Protein AF-A0A7C4GT98-F1 (afdb_monomer)

Radius of gyration: 18.14 Å; Cα contacts (8 Å, |Δi|>4): 51; chains: 1; bounding box: 40×34×42 Å

Foldseek 3Di:
DVVVVVVVLLVVLLVCLVPPVVQLPDQCPDDDCVRHPVVSVVVSVVSSVVSSVVVVVCVVVDDDDDPVVVVCCVPPPVVVVVVVVVVVVVCCDVVVVDDDD

Solvent-accessible surface area (backbone atoms only — not comparable to full-atom values): 5680 Å² total; per-residue (Å²): 119,77,63,62,62,53,51,52,50,53,54,54,24,42,49,47,26,43,74,74,62,52,28,50,55,90,53,80,85,33,75,59,70,58,42,52,45,50,50,24,52,51,52,34,52,50,45,22,48,53,46,44,50,50,57,55,48,50,60,72,74,50,79,89,76,52,71,72,56,52,53,49,43,46,64,59,48,52,47,49,51,51,52,51,51,52,54,48,52,50,49,38,46,76,70,62,76,49,72,89,126

pLDDT: mean 88.48, std 10.56, range [49.97, 97.19]

Sequence (101 aa):
SMGLAYIKLYVYALMVSLVFLGGWLPIVSGEGVIGGFLIPSLIVILKLTVVSLVAVFLRAVYGRYRVDQAIRIGWIHVFALSIVSLVWSIILVYGGWVRWA

Nearest PDB structures (foldseek):
  6zku-assembly1_H  TM=7.940E-01  e=3.928E-01  Ovis aries
  6zka-assembly1_H  TM=8.080E-01  e=4.448E-01  Ovis aries
  6zkf-assembly1_H  TM=8.054E-01  e=6.870E-01  Ovis aries

Mean predicted aligned error: 6.38 Å

Secondary structure (DSSP, 8-state):
-THHHHHHHHHHHHHHHHHTS-TTTT-----HIIIIIIHHHHHHHHHHHHHHHHHHHHHHHSPPPPHHHHHHIIIIIIHHHHHHHHHHHHHHHHTTSS---

Structure (mmCIF, N/CA/C/O backbone):
data_AF-A0A7C4GT98-F1
#
_entry.id   AF-A0A7C4GT98-F1
#
loop_
_atom_site.group_PDB
_atom_site.id
_atom_site.type_symbol
_atom_site.label_atom_id
_atom_site.label_alt_id
_atom_site.label_comp_id
_atom_site.label_asym_id
_atom_site.label_entity_id
_atom_site.label_seq_id
_atom_site.pdbx_PDB_ins_code
_atom_site.Cartn_x
_atom_site.Cartn_y
_atom_site.Cartn_z
_atom_site.occupancy
_atom_site.B_iso_or_equiv
_atom_site.auth_seq_id
_atom_site.auth_comp_id
_atom_site.auth_asym_id
_atom_site.auth_atom_id
_atom_site.pdbx_PDB_model_num
ATOM 1 N N . SER A 1 1 ? 11.037 3.155 21.638 1.00 56.25 1 SER A N 1
ATOM 2 C CA . SER A 1 1 ? 11.458 4.314 20.824 1.00 56.25 1 SER A CA 1
ATOM 3 C C . SER A 1 1 ? 10.436 4.551 19.718 1.00 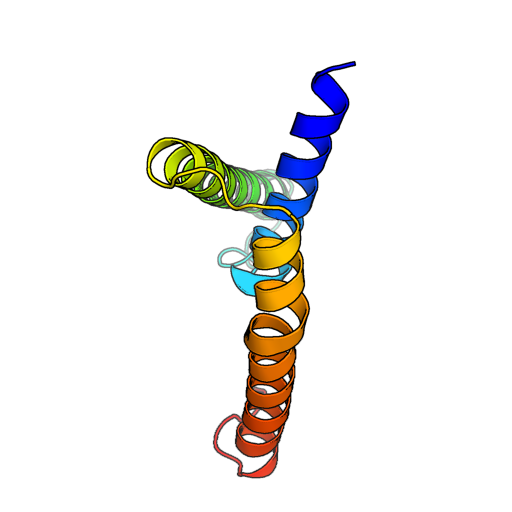56.25 1 SER A C 1
ATOM 5 O O . SER A 1 1 ? 9.928 3.590 19.148 1.00 56.25 1 SER A O 1
ATOM 7 N N . MET A 1 2 ? 10.094 5.806 19.414 1.00 78.69 2 MET A N 1
ATOM 8 C CA . MET A 1 2 ? 9.079 6.131 18.394 1.00 78.69 2 MET A CA 1
ATOM 9 C C . MET A 1 2 ? 9.483 5.687 16.972 1.00 78.69 2 MET A C 1
ATOM 11 O O . MET A 1 2 ? 8.615 5.383 16.160 1.00 78.69 2 MET A O 1
ATOM 15 N N . GLY A 1 3 ? 10.787 5.550 16.690 1.00 86.06 3 GLY A N 1
ATOM 16 C CA . GLY A 1 3 ? 11.312 5.131 15.382 1.00 86.06 3 GLY A CA 1
ATOM 17 C C . GLY A 1 3 ? 10.842 3.751 14.904 1.00 86.06 3 GLY A C 1
ATOM 18 O O . GLY A 1 3 ? 10.584 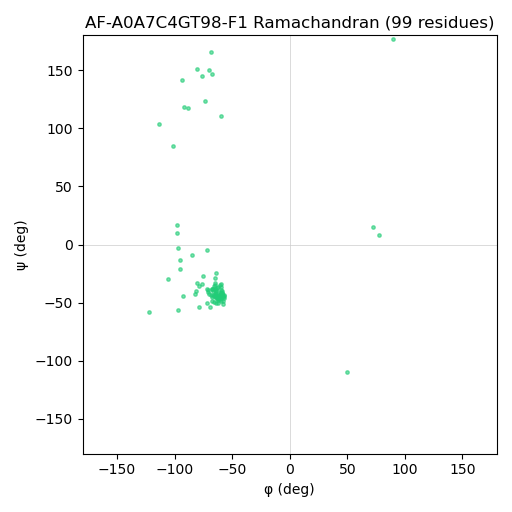3.575 13.717 1.00 86.06 3 GLY A O 1
ATOM 19 N N . LEU A 1 4 ? 10.633 2.787 15.810 1.00 91.25 4 LEU A N 1
ATOM 20 C CA . LEU A 1 4 ? 10.228 1.426 15.426 1.00 91.25 4 LEU A CA 1
ATOM 21 C C . LEU A 1 4 ? 8.840 1.385 14.765 1.00 91.25 4 LEU A C 1
ATOM 23 O O . LEU A 1 4 ? 8.587 0.564 13.887 1.00 91.25 4 LEU A O 1
ATOM 27 N N . ALA A 1 5 ? 7.928 2.270 15.175 1.00 88.69 5 ALA A N 1
ATOM 28 C CA . ALA A 1 5 ? 6.605 2.359 14.563 1.00 88.69 5 ALA A CA 1
ATOM 29 C C . ALA A 1 5 ? 6.684 2.863 13.112 1.00 88.69 5 ALA A C 1
ATOM 31 O O . ALA A 1 5 ? 5.980 2.341 12.250 1.00 88.69 5 ALA A O 1
ATOM 32 N N . TYR A 1 6 ? 7.579 3.816 12.838 1.00 91.06 6 TYR A N 1
ATOM 33 C CA . TYR A 1 6 ? 7.804 4.337 11.489 1.00 91.06 6 TYR A CA 1
ATOM 34 C C . TYR A 1 6 ? 8.502 3.321 10.590 1.00 91.06 6 TYR A C 1
ATOM 36 O O . TYR A 1 6 ? 8.084 3.145 9.450 1.00 91.06 6 TYR A O 1
ATOM 44 N N . ILE A 1 7 ? 9.490 2.587 11.111 1.00 94.06 7 ILE A N 1
ATOM 45 C CA . ILE A 1 7 ? 10.138 1.500 10.362 1.00 94.06 7 ILE A CA 1
ATOM 46 C C . ILE A 1 7 ? 9.093 0.470 9.919 1.00 94.06 7 ILE A C 1
ATOM 48 O O . ILE A 1 7 ? 9.058 0.108 8.748 1.00 94.06 7 ILE A O 1
ATOM 52 N N . LYS A 1 8 ? 8.181 0.060 10.811 1.00 93.81 8 LYS A N 1
ATOM 53 C CA . LYS A 1 8 ? 7.092 -0.868 10.456 1.00 93.81 8 LYS A CA 1
ATOM 54 C C . LYS A 1 8 ? 6.194 -0.326 9.343 1.00 93.81 8 LYS A C 1
ATOM 56 O O . LYS A 1 8 ? 5.848 -1.076 8.437 1.00 93.81 8 LYS A O 1
ATOM 61 N N . LEU A 1 9 ? 5.846 0.963 9.382 1.00 94.25 9 LEU A N 1
ATOM 62 C CA . LEU A 1 9 ? 5.065 1.597 8.316 1.00 94.25 9 LEU A CA 1
ATOM 63 C C . LEU A 1 9 ? 5.793 1.516 6.972 1.00 94.25 9 LEU A C 1
ATOM 65 O O . LEU A 1 9 ? 5.191 1.089 5.990 1.00 94.25 9 LEU A O 1
ATOM 69 N N . TYR A 1 10 ? 7.080 1.870 6.934 1.00 94.50 10 TYR A N 1
ATOM 70 C CA . TYR A 1 10 ? 7.868 1.799 5.703 1.00 94.50 10 TYR A CA 1
ATOM 71 C C . TYR A 1 10 ? 8.022 0.366 5.192 1.00 94.50 10 TYR A C 1
ATOM 73 O O . TYR A 1 10 ? 7.893 0.141 3.995 1.00 94.50 10 TYR A O 1
ATOM 81 N N . VAL A 1 11 ? 8.225 -0.612 6.077 1.00 96.00 11 VAL A N 1
ATOM 82 C CA . VAL A 1 11 ? 8.320 -2.029 5.694 1.00 96.00 11 VAL A CA 1
ATOM 83 C C . VAL A 1 11 ? 7.013 -2.521 5.069 1.00 96.00 11 VAL A C 1
ATOM 85 O O . VAL A 1 11 ? 7.039 -3.134 4.003 1.00 96.00 11 VAL A O 1
ATOM 88 N N . TYR A 1 12 ? 5.859 -2.217 5.670 1.00 96.12 12 TYR A N 1
ATOM 89 C CA . TYR A 1 12 ? 4.569 -2.611 5.096 1.00 96.12 12 TYR A CA 1
ATOM 90 C C . TYR A 1 12 ? 4.267 -1.884 3.782 1.00 96.12 12 TYR A C 1
ATOM 92 O O . TYR A 1 12 ? 3.801 -2.509 2.831 1.00 96.12 12 TYR A O 1
ATOM 100 N N . ALA A 1 13 ? 4.585 -0.593 3.686 1.00 96.38 13 ALA A N 1
ATOM 101 C CA . ALA A 1 13 ? 4.428 0.159 2.444 1.00 96.38 13 ALA A CA 1
ATOM 102 C C . ALA A 1 13 ? 5.358 -0.364 1.330 1.00 96.38 13 ALA A C 1
ATOM 104 O O . ALA A 1 13 ? 4.958 -0.417 0.166 1.00 96.38 13 ALA A O 1
ATOM 105 N N . LEU A 1 14 ? 6.564 -0.824 1.682 1.00 96.12 14 LEU A N 1
ATOM 106 C CA . LEU A 1 14 ? 7.503 -1.444 0.747 1.00 96.12 14 LEU A CA 1
ATOM 107 C C . LEU A 1 14 ? 6.964 -2.778 0.222 1.00 96.12 14 LEU A C 1
ATOM 109 O O . LEU A 1 14 ? 7.011 -3.013 -0.982 1.00 96.12 14 LEU A O 1
ATOM 113 N N . MET A 1 15 ? 6.397 -3.616 1.095 1.00 96.69 15 MET A N 1
ATOM 114 C CA . MET A 1 15 ? 5.746 -4.872 0.699 1.00 96.69 15 MET A CA 1
ATOM 115 C C . MET A 1 15 ? 4.596 -4.638 -0.281 1.00 96.69 15 MET A C 1
ATOM 117 O O . MET A 1 15 ? 4.497 -5.336 -1.287 1.00 96.69 15 MET A O 1
ATOM 121 N N . VAL A 1 16 ? 3.768 -3.618 -0.040 1.00 95.69 16 VAL A N 1
ATOM 122 C CA . VAL A 1 16 ? 2.683 -3.260 -0.964 1.00 95.69 16 VAL A CA 1
ATOM 123 C C . VAL A 1 16 ? 3.232 -2.801 -2.317 1.00 95.69 16 VAL A C 1
ATOM 125 O O . VAL A 1 16 ? 2.760 -3.253 -3.360 1.00 95.69 16 VAL A O 1
ATOM 128 N N . SER A 1 17 ? 4.258 -1.947 -2.307 1.00 94.88 17 SER A N 1
ATOM 129 C CA . SER A 1 17 ? 4.923 -1.460 -3.522 1.00 94.88 17 SER A CA 1
ATOM 130 C C . SER A 1 17 ? 5.502 -2.604 -4.371 1.00 94.88 17 SER A C 1
ATOM 132 O O . SER A 1 17 ? 5.348 -2.633 -5.594 1.00 94.88 17 SER A O 1
ATOM 134 N N . LEU A 1 18 ? 6.120 -3.585 -3.711 1.00 94.19 18 LEU A N 1
ATOM 135 C CA . LEU A 1 18 ? 6.732 -4.754 -4.336 1.00 94.19 18 LEU A CA 1
ATOM 136 C C . LEU A 1 18 ? 5.706 -5.717 -4.934 1.00 94.19 18 LEU A C 1
ATOM 138 O O . LEU A 1 18 ? 5.804 -6.058 -6.109 1.00 94.19 18 LEU A O 1
ATOM 142 N N . VAL A 1 19 ? 4.736 -6.152 -4.127 1.00 93.75 19 VAL A N 1
ATOM 143 C CA . VAL A 1 19 ? 3.827 -7.249 -4.488 1.00 93.75 19 VAL A CA 1
ATOM 144 C C . VAL A 1 19 ? 2.688 -6.771 -5.384 1.00 93.75 19 VAL A C 1
ATOM 146 O O . VAL A 1 19 ? 2.319 -7.469 -6.322 1.00 93.75 19 VAL A O 1
ATOM 149 N N . PHE A 1 20 ? 2.135 -5.584 -5.120 1.00 92.69 20 PHE A N 1
ATOM 150 C CA . PHE A 1 20 ? 0.913 -5.126 -5.790 1.00 92.69 20 PHE A CA 1
ATOM 151 C C . PHE A 1 20 ? 1.153 -4.051 -6.851 1.00 92.69 20 PHE A C 1
ATOM 153 O O . PHE A 1 20 ? 0.401 -3.985 -7.817 1.00 92.69 20 PHE A O 1
ATOM 160 N N . LEU A 1 21 ? 2.186 -3.212 -6.713 1.00 92.06 21 LEU A N 1
ATOM 161 C CA . LEU A 1 21 ? 2.473 -2.127 -7.671 1.00 92.06 21 LEU A CA 1
ATOM 162 C C . LEU A 1 21 ? 3.561 -2.509 -8.693 1.00 92.06 21 LEU A C 1
ATOM 164 O O . LEU A 1 21 ? 4.145 -1.642 -9.350 1.00 92.06 21 LEU A O 1
ATOM 168 N N . GLY A 1 22 ? 3.861 -3.803 -8.830 1.00 88.88 22 GLY A N 1
ATOM 169 C CA . GLY A 1 22 ? 4.819 -4.321 -9.809 1.00 88.88 22 GLY A CA 1
ATOM 170 C C . GLY A 1 22 ? 6.282 -4.019 -9.483 1.00 88.88 22 GLY A C 1
ATOM 171 O O . GLY A 1 22 ? 7.129 -4.120 -10.366 1.00 88.88 22 GLY A O 1
ATOM 172 N N . GLY A 1 23 ? 6.597 -3.610 -8.251 1.00 88.00 23 GLY A N 1
ATOM 173 C CA . GLY A 1 23 ? 7.967 -3.434 -7.785 1.00 88.00 23 GLY A CA 1
ATOM 174 C C . GLY A 1 23 ? 8.833 -2.596 -8.734 1.00 88.00 23 GLY A C 1
ATOM 175 O O . GLY A 1 23 ? 8.653 -1.381 -8.828 1.00 88.00 23 GLY A O 1
ATOM 176 N N . TRP A 1 24 ? 9.782 -3.268 -9.395 1.00 86.44 24 TRP A N 1
ATOM 177 C CA . TRP A 1 24 ? 10.863 -2.683 -10.190 1.00 86.44 24 TRP A CA 1
ATOM 178 C C . TRP A 1 24 ? 10.417 -2.365 -11.634 1.00 86.44 24 TRP A C 1
ATOM 180 O O . TRP A 1 24 ? 11.124 -1.677 -12.366 1.00 86.44 24 TRP A O 1
ATOM 190 N N . LEU A 1 25 ? 9.222 -2.814 -12.042 1.00 80.44 25 LEU A N 1
ATOM 191 C CA . LEU A 1 25 ? 8.581 -2.453 -13.313 1.00 80.44 25 LEU A CA 1
ATOM 192 C C . LEU A 1 25 ? 8.193 -0.959 -13.313 1.00 80.44 25 LEU A C 1
ATOM 194 O O . LEU A 1 25 ? 7.806 -0.435 -12.257 1.00 80.44 25 LEU A O 1
ATOM 198 N N . PRO A 1 26 ? 8.234 -0.250 -14.460 1.00 70.38 26 PRO A N 1
ATOM 199 C CA . PRO A 1 26 ? 8.200 -0.762 -15.841 1.00 70.38 26 PRO A CA 1
ATOM 200 C C . PRO A 1 26 ? 9.560 -0.918 -16.548 1.00 70.38 26 PRO A C 1
ATOM 202 O O . PRO A 1 26 ? 9.593 -1.377 -17.685 1.00 70.38 26 PRO A O 1
ATOM 205 N N . ILE A 1 27 ? 10.678 -0.543 -15.918 1.00 63.78 27 ILE A N 1
ATOM 206 C CA . ILE A 1 27 ? 11.988 -0.452 -16.585 1.00 63.78 27 ILE A CA 1
ATOM 207 C C . ILE A 1 27 ? 12.823 -1.683 -16.231 1.00 63.78 27 ILE A C 1
ATOM 209 O O . ILE A 1 27 ? 13.610 -1.667 -15.292 1.00 63.78 27 ILE A O 1
ATOM 213 N N . VAL A 1 28 ? 12.623 -2.769 -16.978 1.00 59.16 28 VAL A N 1
ATOM 214 C CA . VAL A 1 28 ? 13.454 -3.990 -16.879 1.00 59.16 28 VAL A CA 1
ATOM 215 C C . VAL A 1 28 ? 14.578 -3.980 -17.926 1.00 59.16 28 VAL A C 1
ATOM 217 O O . VAL A 1 28 ? 15.523 -4.751 -17.836 1.00 59.16 28 VAL A O 1
ATOM 220 N N . SER A 1 29 ? 14.505 -3.090 -18.919 1.00 57.75 29 SER A N 1
ATOM 221 C CA . SER A 1 29 ? 15.316 -3.151 -20.143 1.00 57.75 29 SER A CA 1
ATOM 222 C C . SER A 1 29 ? 16.563 -2.257 -20.154 1.00 57.75 29 SER A C 1
ATOM 224 O O . SER A 1 29 ? 17.162 -2.074 -21.209 1.00 57.75 29 SER A O 1
ATOM 226 N N . GLY A 1 30 ? 16.943 -1.650 -19.026 1.00 63.62 30 GLY A N 1
ATOM 227 C CA . GLY A 1 30 ? 18.165 -0.847 -18.937 1.00 63.62 30 GLY A CA 1
ATOM 228 C C . GLY A 1 30 ? 19.353 -1.691 -18.481 1.00 63.62 30 GLY A C 1
ATOM 229 O O . GLY A 1 30 ? 19.344 -2.189 -17.360 1.00 63.62 30 GLY A O 1
ATOM 230 N N . GLU A 1 31 ? 20.393 -1.824 -19.303 1.00 70.62 31 GLU A N 1
ATOM 231 C CA . GLU A 1 31 ? 21.663 -2.424 -18.873 1.00 70.62 31 GLU A CA 1
ATOM 232 C C . GLU A 1 31 ? 22.533 -1.402 -18.109 1.00 70.62 31 GLU A C 1
ATOM 234 O O . GLU A 1 31 ? 22.460 -0.189 -18.332 1.00 70.62 31 GLU A O 1
ATOM 239 N N . GLY A 1 32 ? 23.364 -1.883 -17.179 1.00 76.81 32 GLY A N 1
ATOM 240 C CA . GLY A 1 32 ? 24.308 -1.063 -16.409 1.00 76.81 32 GLY A CA 1
ATOM 241 C C . GLY A 1 32 ? 23.764 -0.474 -15.097 1.00 76.81 32 GLY A C 1
ATOM 242 O O . GLY A 1 32 ? 22.600 -0.627 -14.738 1.00 76.81 32 GLY A O 1
ATOM 243 N N . VAL A 1 33 ? 24.633 0.215 -14.347 1.00 80.31 33 VAL A N 1
ATOM 244 C CA . VAL A 1 33 ? 24.348 0.694 -12.974 1.00 80.31 33 VAL A CA 1
ATOM 245 C C . VAL A 1 33 ? 23.201 1.711 -12.932 1.00 80.31 33 VAL A C 1
ATOM 247 O O . VAL A 1 33 ? 22.381 1.701 -12.015 1.00 80.31 33 VAL A O 1
ATOM 250 N N . ILE A 1 34 ? 23.116 2.591 -13.929 1.00 79.38 34 ILE A N 1
ATOM 251 C CA . ILE A 1 34 ? 22.097 3.646 -13.960 1.00 79.38 34 ILE A CA 1
ATOM 252 C C . ILE A 1 34 ? 20.749 3.070 -14.413 1.00 79.38 34 ILE A C 1
ATOM 254 O O . ILE A 1 34 ? 19.755 3.208 -13.701 1.00 79.38 34 ILE A O 1
ATOM 258 N N . GLY A 1 35 ? 20.731 2.395 -15.567 1.00 75.38 35 GLY A N 1
ATOM 259 C CA . GLY A 1 35 ? 19.518 1.856 -16.186 1.00 75.38 35 GLY A CA 1
ATOM 260 C C . GLY A 1 35 ? 18.924 0.651 -15.460 1.00 75.38 35 GLY A C 1
ATOM 261 O O . GLY A 1 35 ? 17.706 0.563 -15.339 1.00 75.38 35 GLY A O 1
ATOM 262 N N . GLY A 1 36 ? 19.773 -0.244 -14.951 1.00 79.38 36 GLY A N 1
ATOM 263 C CA . GLY A 1 36 ? 19.349 -1.511 -14.354 1.00 79.38 36 GLY A CA 1
ATOM 264 C C . GLY A 1 36 ? 19.197 -1.486 -12.836 1.00 79.38 36 GLY A C 1
ATOM 265 O O . GLY A 1 36 ? 18.485 -2.321 -12.285 1.00 79.38 36 GLY A O 1
ATOM 266 N N . PHE A 1 37 ? 19.832 -0.535 -12.139 1.00 81.56 37 PHE A N 1
ATOM 267 C CA . PHE A 1 37 ? 19.816 -0.495 -10.672 1.00 81.56 37 PHE A CA 1
ATOM 268 C C . PHE A 1 37 ? 19.268 0.814 -10.097 1.00 81.56 37 PHE A C 1
ATOM 270 O O . PHE A 1 37 ? 18.283 0.782 -9.354 1.00 81.56 37 PHE A O 1
ATOM 277 N N . LEU A 1 38 ? 19.859 1.967 -10.430 1.00 86.38 38 LEU A N 1
ATOM 278 C CA . LEU A 1 38 ? 19.473 3.241 -9.810 1.00 86.38 38 LEU A CA 1
ATOM 279 C C . LEU A 1 38 ? 18.042 3.652 -10.165 1.00 86.38 38 LEU A C 1
ATOM 281 O O . LEU A 1 38 ? 17.256 3.960 -9.271 1.00 86.38 38 LEU A O 1
ATOM 285 N N . ILE A 1 39 ? 17.688 3.630 -11.451 1.00 86.38 39 ILE A N 1
ATOM 286 C CA . ILE A 1 39 ? 16.363 4.071 -11.905 1.00 86.38 39 ILE A CA 1
ATOM 287 C C . ILE A 1 39 ? 15.241 3.172 -11.345 1.00 86.38 39 I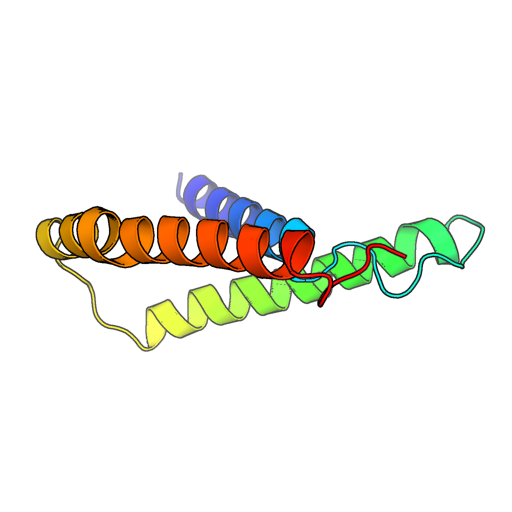LE A C 1
ATOM 289 O O . ILE A 1 39 ? 14.315 3.718 -10.738 1.00 86.38 39 ILE A O 1
ATOM 293 N N . PRO A 1 40 ? 15.308 1.826 -11.446 1.00 88.19 40 PRO A N 1
ATOM 294 C CA . PRO A 1 40 ? 14.293 0.954 -10.848 1.00 88.19 40 PRO A CA 1
ATOM 295 C C . PRO A 1 40 ? 14.165 1.146 -9.334 1.00 88.19 40 PRO A C 1
ATOM 297 O O . PRO A 1 40 ? 13.054 1.210 -8.809 1.00 88.19 40 PRO A O 1
ATOM 300 N N . SER A 1 41 ? 15.286 1.329 -8.629 1.00 89.38 41 SER A N 1
ATOM 301 C CA . SER A 1 41 ? 15.277 1.575 -7.181 1.00 89.38 41 SER A CA 1
ATOM 302 C C . SER A 1 41 ? 14.575 2.889 -6.824 1.00 89.38 41 SER A C 1
ATOM 304 O O . SER A 1 41 ? 13.774 2.931 -5.890 1.00 89.38 41 SER A O 1
ATOM 306 N N . LEU A 1 42 ? 14.811 3.963 -7.586 1.00 91.00 42 LEU A N 1
ATOM 307 C CA . LEU A 1 42 ? 14.130 5.247 -7.386 1.00 91.00 42 LEU A CA 1
ATOM 308 C C . LEU A 1 42 ? 12.623 5.150 -7.645 1.00 91.00 42 LEU A C 1
ATOM 310 O O . LEU A 1 42 ? 11.838 5.732 -6.897 1.00 91.00 42 LEU A O 1
ATOM 314 N N . ILE A 1 43 ? 12.202 4.376 -8.649 1.00 91.31 43 ILE A N 1
ATOM 315 C CA . ILE A 1 43 ? 10.779 4.132 -8.936 1.00 91.31 43 ILE A CA 1
ATOM 316 C C . ILE A 1 43 ? 10.093 3.464 -7.746 1.00 91.31 43 ILE A C 1
ATOM 318 O O . ILE A 1 43 ? 8.974 3.819 -7.373 1.00 91.31 43 ILE A O 1
ATOM 322 N N . VAL A 1 44 ? 10.770 2.519 -7.109 1.00 93.56 44 VAL A N 1
ATOM 323 C CA . VAL A 1 44 ? 10.236 1.823 -5.938 1.00 93.56 44 VAL A CA 1
ATOM 324 C C . VAL A 1 44 ? 10.136 2.762 -4.756 1.00 93.56 44 VAL A C 1
ATOM 326 O O . VAL A 1 44 ? 9.121 2.744 -4.062 1.00 93.56 44 VAL A O 1
ATOM 329 N N . ILE A 1 45 ? 11.161 3.586 -4.531 1.00 94.38 45 ILE A N 1
ATOM 330 C CA . ILE A 1 45 ? 11.154 4.602 -3.477 1.00 94.38 45 ILE A CA 1
ATOM 331 C C . ILE A 1 45 ? 10.002 5.588 -3.707 1.00 94.38 45 ILE A C 1
ATOM 333 O O . ILE A 1 45 ? 9.307 5.953 -2.758 1.00 94.38 45 ILE A O 1
ATOM 337 N N . LEU A 1 46 ? 9.732 5.965 -4.958 1.00 94.56 46 LEU A N 1
ATOM 338 C CA . LEU A 1 46 ? 8.590 6.804 -5.309 1.00 94.56 46 LEU A CA 1
ATOM 339 C C . LEU A 1 46 ? 7.259 6.113 -4.973 1.00 94.56 46 LEU A C 1
ATOM 341 O O . LEU A 1 46 ? 6.441 6.689 -4.258 1.00 94.56 46 LEU A O 1
ATOM 345 N N . LYS A 1 47 ? 7.056 4.862 -5.406 1.00 94.56 47 LYS A N 1
ATOM 346 C CA . LYS A 1 47 ? 5.853 4.070 -5.078 1.00 94.56 47 LYS A CA 1
ATOM 347 C C . LYS A 1 47 ? 5.678 3.897 -3.564 1.00 94.56 47 LYS A C 1
ATOM 349 O O . LYS A 1 47 ? 4.587 4.103 -3.041 1.00 94.56 47 LYS A O 1
ATOM 354 N N . LEU A 1 48 ? 6.759 3.589 -2.846 1.00 96.31 48 LEU A N 1
ATOM 355 C CA . LEU A 1 48 ? 6.804 3.515 -1.383 1.00 96.31 48 LEU A CA 1
ATOM 356 C C . LEU A 1 48 ? 6.361 4.838 -0.740 1.00 96.31 48 LEU A C 1
ATOM 358 O O . LEU A 1 48 ? 5.585 4.844 0.218 1.00 96.31 48 LEU A O 1
ATOM 362 N N . THR A 1 49 ? 6.842 5.963 -1.270 1.00 96.12 49 THR A N 1
ATOM 363 C CA . THR A 1 49 ? 6.497 7.304 -0.783 1.00 96.12 49 THR A CA 1
ATOM 364 C C . THR A 1 49 ? 5.017 7.591 -1.006 1.00 96.12 49 THR A C 1
ATOM 366 O O . THR A 1 49 ? 4.343 8.046 -0.090 1.00 96.12 49 THR A O 1
ATOM 369 N N . VAL A 1 50 ? 4.470 7.231 -2.168 1.00 96.38 50 VAL A N 1
ATOM 370 C CA . VAL A 1 50 ? 3.035 7.371 -2.454 1.00 96.38 50 VAL A CA 1
ATOM 371 C C . VAL A 1 50 ? 2.192 6.519 -1.498 1.00 96.38 50 VAL A C 1
ATOM 373 O O . VAL A 1 50 ? 1.245 7.026 -0.902 1.00 96.38 50 VAL A O 1
ATOM 376 N N . VAL A 1 51 ? 2.550 5.249 -1.280 1.00 96.81 51 VAL A N 1
ATOM 377 C CA . VAL A 1 51 ? 1.809 4.359 -0.366 1.00 96.81 51 VAL A CA 1
ATOM 378 C C . VAL A 1 51 ? 1.878 4.859 1.081 1.00 96.81 51 VAL A C 1
ATOM 380 O O . VAL A 1 51 ? 0.864 4.872 1.781 1.00 96.81 51 VAL A O 1
ATOM 383 N N . SER A 1 52 ? 3.050 5.303 1.538 1.00 96.31 52 SER A N 1
ATOM 384 C CA . SER A 1 52 ? 3.207 5.846 2.893 1.00 96.31 52 SER A CA 1
ATOM 385 C C . SER A 1 52 ? 2.469 7.176 3.075 1.00 96.31 52 SER A C 1
ATOM 387 O O . SER A 1 52 ? 1.819 7.364 4.105 1.00 96.31 52 SER A O 1
ATOM 389 N N . LEU A 1 53 ? 2.475 8.052 2.062 1.00 96.56 53 LEU A N 1
ATOM 390 C CA . LEU A 1 53 ? 1.692 9.287 2.038 1.00 96.56 53 LEU A CA 1
ATOM 391 C C . LEU A 1 53 ? 0.199 8.991 2.184 1.00 96.56 53 LEU A C 1
ATOM 393 O O . LEU A 1 53 ? -0.453 9.579 3.044 1.00 96.56 53 LEU A O 1
ATOM 397 N N . VAL A 1 54 ? -0.331 8.041 1.405 1.00 96.31 54 VAL A N 1
ATOM 398 C CA . VAL A 1 54 ? -1.731 7.614 1.518 1.00 96.31 54 VAL A CA 1
ATOM 399 C C . VAL A 1 54 ? -2.010 7.066 2.918 1.00 96.31 54 VAL A C 1
ATOM 401 O O . VAL A 1 54 ? -2.976 7.482 3.547 1.00 96.31 54 VAL A O 1
ATOM 404 N N . ALA A 1 55 ? -1.153 6.203 3.470 1.00 94.56 55 ALA A N 1
ATOM 405 C CA . ALA A 1 55 ? -1.355 5.647 4.810 1.00 94.56 55 ALA A CA 1
ATOM 406 C C . ALA A 1 55 ? -1.411 6.729 5.910 1.00 94.56 55 ALA A C 1
ATOM 408 O O . ALA A 1 55 ? -2.259 6.669 6.806 1.00 94.56 55 ALA A O 1
ATOM 409 N N . VAL A 1 56 ? -0.535 7.736 5.841 1.00 94.25 56 VAL A N 1
ATOM 410 C CA . VAL A 1 56 ? -0.525 8.866 6.785 1.00 94.25 56 VAL A CA 1
ATOM 411 C C . VAL A 1 56 ? -1.727 9.786 6.560 1.00 94.25 56 VAL A C 1
ATOM 413 O O . VAL A 1 56 ? -2.341 10.227 7.531 1.00 94.25 56 VAL A O 1
ATOM 416 N N . PHE A 1 57 ? -2.111 10.027 5.307 1.00 95.38 57 PHE A N 1
ATOM 417 C CA . PHE A 1 57 ? -3.288 10.820 4.960 1.00 95.38 57 PHE A CA 1
ATOM 418 C C . PHE A 1 57 ? -4.583 10.180 5.477 1.00 95.38 57 PHE A C 1
ATOM 420 O O . PHE A 1 57 ? -5.371 10.842 6.150 1.00 95.38 57 PHE A O 1
ATOM 427 N N . LEU A 1 58 ? -4.780 8.875 5.261 1.00 94.12 58 LEU A N 1
ATOM 428 C CA . LEU A 1 58 ? -5.957 8.154 5.762 1.00 94.12 58 LEU A CA 1
ATOM 429 C C . LEU A 1 58 ? -6.038 8.210 7.293 1.00 94.12 58 LEU A C 1
ATOM 431 O O . LEU A 1 58 ? -7.127 8.325 7.848 1.00 94.12 58 LEU A O 1
ATOM 435 N N . ARG A 1 59 ? -4.895 8.196 7.989 1.00 89.81 59 ARG A N 1
ATOM 436 C CA . ARG A 1 59 ? -4.849 8.377 9.446 1.00 89.81 59 ARG A CA 1
ATOM 437 C C . ARG A 1 59 ? -5.321 9.766 9.895 1.00 89.81 59 ARG A C 1
ATOM 439 O O . ARG A 1 59 ? -5.794 9.887 11.021 1.00 89.81 59 ARG A O 1
ATOM 446 N N . ALA A 1 60 ? -5.165 10.794 9.061 1.00 91.94 60 ALA A N 1
ATOM 447 C CA . ALA A 1 60 ? -5.648 12.143 9.350 1.00 91.94 60 ALA A CA 1
ATOM 448 C C . ALA A 1 60 ? -7.149 12.306 9.053 1.00 91.94 60 ALA A C 1
ATOM 450 O O . ALA A 1 60 ? -7.824 13.055 9.752 1.00 91.94 60 ALA A O 1
ATOM 451 N N . VAL A 1 61 ? -7.668 11.600 8.042 1.00 95.12 61 VAL A N 1
ATOM 452 C CA . VAL A 1 61 ? -9.076 11.685 7.614 1.00 95.12 61 VAL A CA 1
ATOM 453 C C . VAL A 1 61 ? -10.001 10.820 8.474 1.00 95.12 61 VAL A C 1
ATOM 455 O O . VAL A 1 61 ? -11.095 11.252 8.830 1.00 95.12 61 VAL A O 1
ATOM 458 N N . TYR A 1 62 ? -9.589 9.594 8.807 1.00 91.94 62 TYR A N 1
ATOM 459 C CA . TYR A 1 62 ? -10.448 8.640 9.507 1.00 91.94 62 TYR A CA 1
ATOM 460 C C . TYR A 1 62 ? -10.275 8.682 11.026 1.00 91.94 62 TYR A C 1
ATOM 462 O O . TYR A 1 62 ? -9.171 8.782 11.563 1.00 91.94 62 TYR A O 1
ATOM 470 N N . GLY A 1 63 ? -11.401 8.535 11.727 1.00 89.38 63 GLY A N 1
ATOM 471 C CA . GLY A 1 63 ? -11.443 8.436 13.182 1.00 89.38 63 GLY A CA 1
ATOM 472 C C . GLY A 1 63 ? -10.826 7.144 13.728 1.00 89.38 63 GLY A C 1
ATOM 473 O O . GLY A 1 63 ? -10.593 6.165 13.019 1.00 89.38 63 GLY A O 1
ATOM 474 N N . ARG A 1 64 ? -10.573 7.133 15.040 1.00 90.50 64 ARG A N 1
ATOM 475 C CA . AR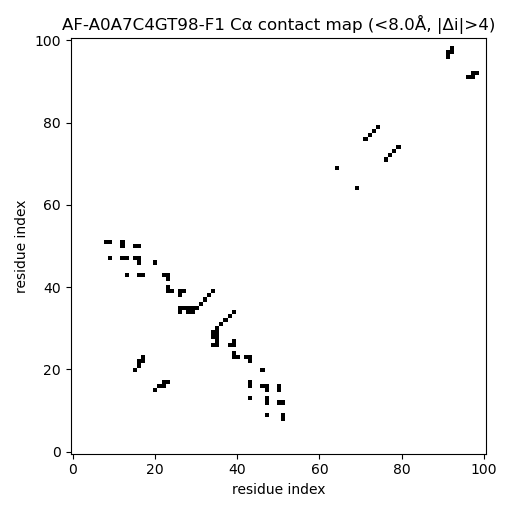G A 1 64 ? -10.033 5.964 15.746 1.00 90.50 64 ARG A CA 1
ATOM 476 C C . ARG A 1 64 ? -11.098 4.877 15.904 1.00 90.50 64 ARG A C 1
ATOM 478 O O . ARG A 1 64 ? -12.119 5.105 16.546 1.00 90.50 64 ARG A O 1
ATOM 485 N N . TYR A 1 65 ? -10.807 3.678 15.408 1.00 90.38 65 TYR A N 1
ATOM 486 C CA . TYR A 1 65 ? -11.611 2.485 15.676 1.00 90.38 65 TYR A CA 1
ATOM 487 C C . TYR A 1 65 ? -11.349 1.934 17.081 1.00 90.38 65 TYR A C 1
ATOM 489 O O . TYR A 1 65 ? -10.216 1.961 17.570 1.00 90.38 65 TYR A O 1
ATOM 497 N N . ARG A 1 66 ? -12.390 1.388 17.724 1.00 93.56 66 ARG A N 1
ATOM 498 C CA . ARG A 1 66 ? -12.222 0.594 18.953 1.00 93.56 66 ARG A CA 1
ATOM 499 C C . ARG A 1 66 ? -11.556 -0.744 18.620 1.00 93.56 66 ARG A C 1
ATOM 501 O O . ARG A 1 66 ? -11.762 -1.278 17.532 1.00 93.56 66 ARG A O 1
ATOM 508 N N . VAL A 1 67 ? -10.798 -1.305 19.565 1.00 92.44 67 VAL A N 1
ATOM 509 C CA . VAL A 1 67 ? -10.053 -2.565 19.362 1.00 92.44 67 VAL A CA 1
ATOM 510 C C . VAL A 1 67 ? -10.990 -3.702 18.945 1.00 92.44 67 VAL A C 1
ATOM 512 O O . VAL A 1 67 ? -10.713 -4.387 17.965 1.00 92.44 67 VAL A O 1
ATOM 515 N N . ASP A 1 68 ? -12.151 -3.821 19.587 1.00 94.44 68 ASP A N 1
ATOM 516 C CA . ASP A 1 68 ? -13.138 -4.859 19.258 1.00 94.44 68 ASP A CA 1
ATOM 517 C C . ASP A 1 68 ? -13.671 -4.730 17.824 1.00 94.44 68 ASP A C 1
ATOM 519 O O . ASP A 1 68 ? -13.894 -5.725 17.134 1.00 94.44 68 ASP A O 1
ATOM 523 N N . GLN A 1 69 ? -13.847 -3.494 17.346 1.00 92.19 69 GLN A N 1
ATOM 524 C CA . GLN A 1 69 ? -14.282 -3.224 15.975 1.00 92.19 69 GLN A CA 1
ATOM 525 C C . GLN A 1 69 ? -13.176 -3.570 14.978 1.00 92.19 69 GLN A C 1
ATOM 527 O O . GLN A 1 69 ? -13.452 -4.199 13.961 1.00 92.19 69 GLN A O 1
ATOM 532 N N . ALA A 1 70 ? -11.925 -3.219 15.284 1.00 92.00 70 ALA A N 1
ATOM 533 C CA . ALA A 1 70 ? -10.782 -3.542 14.437 1.00 92.00 70 ALA A CA 1
ATOM 534 C C . ALA A 1 70 ? -10.594 -5.063 14.292 1.00 92.00 70 ALA A C 1
ATOM 536 O O . ALA A 1 70 ? -10.430 -5.559 13.177 1.00 92.00 70 ALA A O 1
ATOM 537 N N . ILE A 1 71 ? -10.700 -5.812 15.397 1.00 94.81 71 ILE A N 1
ATOM 538 C CA . ILE A 1 71 ? -10.625 -7.281 15.387 1.00 94.81 71 ILE A CA 1
ATOM 539 C C . ILE A 1 71 ? -11.778 -7.863 14.562 1.00 94.81 71 ILE A C 1
ATOM 541 O O . ILE A 1 71 ? -11.554 -8.714 13.701 1.00 94.81 71 ILE A O 1
ATOM 545 N N . ARG A 1 72 ? -13.005 -7.369 14.765 1.00 95.25 72 ARG A N 1
ATOM 546 C CA . ARG A 1 72 ? -14.181 -7.813 14.006 1.00 95.25 72 ARG A CA 1
ATOM 547 C C . ARG A 1 72 ? -14.033 -7.566 12.502 1.00 95.25 72 ARG A C 1
ATOM 549 O O . ARG A 1 72 ? -14.391 -8.433 11.709 1.00 95.25 72 ARG A O 1
ATOM 556 N N . ILE A 1 73 ? -13.510 -6.410 12.094 1.00 95.12 73 ILE A N 1
ATOM 557 C CA . ILE A 1 73 ? -13.268 -6.093 10.679 1.00 95.12 73 ILE A CA 1
ATOM 558 C C . ILE A 1 73 ? -12.220 -7.045 10.092 1.00 95.12 73 ILE A C 1
ATOM 560 O O . ILE A 1 73 ? -12.441 -7.589 9.011 1.00 95.12 73 ILE A O 1
ATOM 564 N N . GLY A 1 74 ? -11.130 -7.304 10.821 1.00 92.75 74 GLY A N 1
ATOM 565 C CA . GLY A 1 74 ? -10.085 -8.234 10.390 1.00 92.75 74 GLY A CA 1
ATOM 566 C C . GLY A 1 74 ? -10.614 -9.648 10.134 1.00 92.75 74 GLY A C 1
ATOM 567 O O . GLY A 1 74 ? -10.411 -10.197 9.054 1.00 92.75 74 GLY A O 1
ATOM 568 N N . TRP A 1 75 ? -11.346 -10.211 11.096 1.00 94.69 75 TRP A N 1
ATOM 569 C CA . TRP A 1 75 ? -11.816 -11.599 11.025 1.00 94.69 75 TRP A CA 1
ATOM 570 C C . TRP A 1 75 ? -13.032 -11.816 10.132 1.00 94.69 75 TRP A C 1
ATOM 572 O O . TRP A 1 75 ? -13.135 -12.859 9.497 1.00 94.69 75 TRP A O 1
ATOM 582 N N . ILE A 1 76 ? -13.969 -10.870 10.091 1.00 94.94 76 ILE A N 1
ATOM 583 C CA . ILE A 1 76 ? -15.219 -11.071 9.349 1.00 94.94 76 ILE A CA 1
ATOM 584 C C . ILE A 1 76 ? -15.098 -10.541 7.925 1.00 94.94 76 ILE A C 1
ATOM 586 O O . ILE A 1 76 ? -15.527 -11.205 6.992 1.00 94.94 76 ILE A O 1
ATOM 590 N N . HIS A 1 77 ? -14.516 -9.355 7.741 1.00 94.94 77 HIS A N 1
ATOM 591 C CA . HIS A 1 77 ? -14.556 -8.675 6.447 1.00 94.94 77 HIS A CA 1
ATOM 592 C C . HIS A 1 77 ? -13.283 -8.939 5.650 1.00 94.94 77 HIS A C 1
ATOM 594 O O . HIS A 1 77 ? -13.351 -9.462 4.542 1.00 94.94 77 HIS A O 1
ATOM 600 N N . VAL A 1 78 ? -12.115 -8.619 6.218 1.00 95.38 78 VAL A N 1
ATOM 601 C CA . VAL A 1 78 ? -10.832 -8.737 5.506 1.00 95.38 78 VAL A CA 1
ATOM 602 C C . VAL A 1 78 ? -10.514 -10.198 5.199 1.00 95.38 78 VAL A C 1
ATOM 604 O O . VAL A 1 78 ? -10.151 -10.518 4.069 1.00 95.38 78 VAL A O 1
ATOM 607 N N . PHE A 1 79 ? -10.707 -11.097 6.166 1.00 96.12 79 PHE A N 1
ATOM 608 C CA . PHE A 1 79 ? -10.480 -12.524 5.953 1.00 96.12 79 PHE A CA 1
ATOM 609 C C . PHE A 1 79 ? -11.437 -13.119 4.909 1.00 96.12 79 PHE A C 1
ATOM 611 O O . PHE A 1 79 ? -10.981 -13.781 3.977 1.00 96.12 79 PHE A O 1
ATOM 618 N N . ALA A 1 80 ? -12.737 -12.820 4.985 1.00 96.25 80 ALA A N 1
ATOM 619 C CA . ALA A 1 80 ? -13.695 -13.288 3.984 1.00 96.25 80 ALA A CA 1
ATOM 620 C C . ALA A 1 80 ? -13.355 -12.757 2.5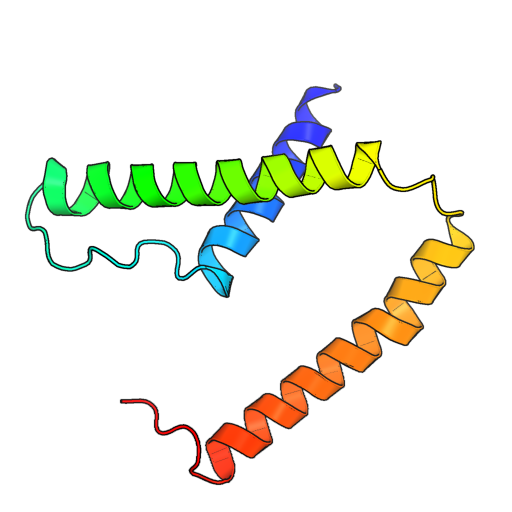82 1.00 96.25 80 ALA A C 1
ATOM 622 O O . ALA A 1 80 ? -13.308 -13.533 1.631 1.00 96.25 80 ALA A O 1
ATOM 623 N N . LEU A 1 81 ? -13.030 -11.464 2.458 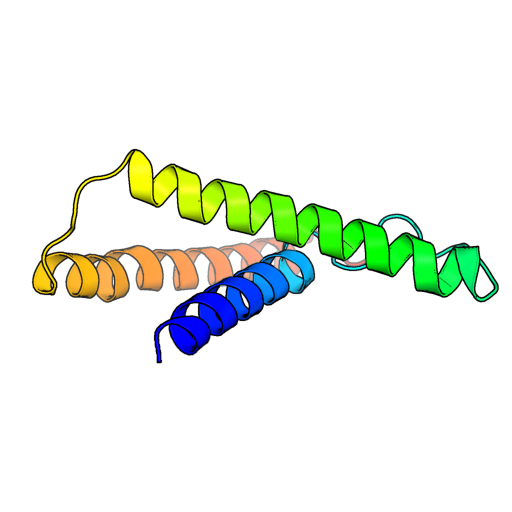1.00 96.62 81 LEU A N 1
ATOM 624 C CA . LEU A 1 81 ? -12.593 -10.869 1.191 1.00 96.62 81 LEU A CA 1
ATOM 625 C C . LEU A 1 81 ? -11.322 -11.528 0.647 1.00 96.62 81 LEU A C 1
ATOM 627 O O . LEU A 1 81 ? -11.212 -11.705 -0.562 1.00 96.62 81 LEU A O 1
ATOM 631 N N . SER A 1 82 ? -10.385 -11.919 1.516 1.00 95.56 82 SER A N 1
ATOM 632 C CA . SER A 1 82 ? -9.160 -12.610 1.097 1.00 95.56 82 SER A CA 1
ATOM 633 C C . SER A 1 82 ? -9.433 -14.007 0.536 1.00 95.56 82 SER A C 1
ATOM 635 O O . SER A 1 82 ? -8.831 -14.389 -0.460 1.00 95.56 82 SER A O 1
ATOM 637 N N . ILE A 1 83 ? -10.385 -14.751 1.109 1.00 97.19 83 ILE A N 1
ATOM 638 C CA . ILE A 1 83 ? -10.801 -16.050 0.564 1.00 97.19 83 ILE A CA 1
ATOM 639 C C . ILE A 1 83 ? -11.505 -15.846 -0.776 1.00 97.19 83 ILE A C 1
ATOM 641 O O . ILE A 1 83 ? -11.198 -16.540 -1.743 1.00 97.19 83 ILE A O 1
ATOM 645 N N . VAL A 1 84 ? -12.414 -14.869 -0.851 1.00 97.06 84 VAL A N 1
ATOM 646 C CA . VAL A 1 84 ? -13.136 -14.548 -2.087 1.00 97.06 84 VAL A CA 1
ATOM 647 C C . VAL A 1 84 ? -12.166 -14.155 -3.198 1.00 97.06 84 VAL A C 1
ATOM 649 O O . VAL A 1 84 ? -12.300 -14.658 -4.310 1.00 97.06 84 VAL A O 1
ATOM 652 N N . SER A 1 85 ? -11.162 -13.318 -2.920 1.00 94.81 85 SER A N 1
ATOM 653 C CA . SER A 1 85 ? -10.176 -12.919 -3.929 1.00 94.81 85 SER A CA 1
ATOM 654 C C . SER A 1 85 ? -9.305 -14.089 -4.390 1.00 94.81 85 SER A C 1
ATOM 656 O O . SER A 1 85 ? -8.988 -14.182 -5.575 1.00 94.81 85 SER A O 1
ATOM 658 N N . LEU A 1 86 ? -8.964 -15.012 -3.487 1.00 95.19 86 LEU A N 1
ATOM 659 C CA . LEU A 1 86 ? -8.183 -16.205 -3.806 1.00 95.19 86 LEU A CA 1
ATOM 660 C C . LEU A 1 86 ? -8.984 -17.161 -4.700 1.00 95.19 86 LEU A C 1
ATOM 662 O O . LEU A 1 86 ? -8.502 -17.566 -5.756 1.00 95.19 86 LEU A O 1
ATOM 666 N N . VAL A 1 87 ? -10.235 -17.453 -4.333 1.00 96.31 87 VAL A N 1
ATOM 667 C CA . VAL A 1 87 ? -11.150 -18.266 -5.151 1.00 96.31 87 VAL A CA 1
ATOM 668 C C . VAL A 1 87 ? -11.379 -17.612 -6.513 1.00 96.31 87 VAL A C 1
ATOM 670 O O . VAL A 1 87 ? -11.312 -18.288 -7.536 1.00 96.31 87 VAL A O 1
ATOM 673 N N . TRP A 1 88 ? -11.578 -16.293 -6.546 1.00 94.94 88 TRP A N 1
ATOM 674 C CA . TRP A 1 88 ? -11.742 -15.545 -7.790 1.00 94.94 88 TRP A CA 1
ATOM 675 C C . TRP A 1 88 ? -10.509 -15.641 -8.693 1.00 94.94 88 TRP A C 1
ATOM 677 O O . TRP A 1 88 ? -10.637 -15.908 -9.885 1.00 94.94 88 TRP A O 1
ATOM 687 N N . SER A 1 89 ? -9.311 -15.498 -8.122 1.00 92.06 89 SER A N 1
ATOM 688 C CA . SER A 1 89 ? -8.048 -15.669 -8.844 1.00 92.06 89 SER A CA 1
ATOM 689 C C . SER A 1 89 ? -7.937 -17.067 -9.468 1.00 92.06 89 SER A C 1
ATOM 691 O O . SER A 1 89 ? -7.629 -17.196 -10.651 1.00 92.06 89 SER A O 1
ATOM 693 N N . ILE A 1 90 ? -8.284 -18.116 -8.713 1.00 92.81 90 ILE A N 1
ATOM 694 C CA . ILE A 1 90 ? -8.302 -19.501 -9.210 1.00 92.81 90 ILE A CA 1
ATOM 695 C C . ILE A 1 90 ? -9.284 -19.642 -10.381 1.00 92.81 90 ILE A C 1
ATOM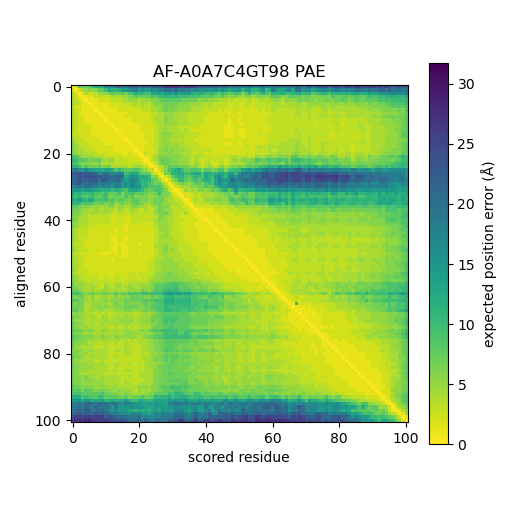 697 O O . ILE A 1 90 ? -8.919 -20.190 -11.419 1.00 92.81 90 ILE A O 1
ATOM 701 N N . ILE A 1 91 ? -10.504 -19.116 -10.252 1.00 93.94 91 ILE A N 1
ATOM 702 C CA . ILE A 1 91 ? -11.520 -19.180 -11.314 1.00 93.94 91 ILE A CA 1
ATOM 703 C C . ILE A 1 91 ? -11.022 -18.505 -12.596 1.00 93.94 91 ILE A C 1
ATOM 705 O O . ILE A 1 91 ? -11.185 -19.064 -13.678 1.00 93.94 91 ILE A O 1
ATOM 709 N N . LEU A 1 92 ? -10.383 -17.337 -12.494 1.00 91.69 92 LEU A N 1
ATOM 710 C CA . LEU A 1 92 ? -9.859 -16.617 -13.658 1.00 91.69 92 LEU A CA 1
ATOM 711 C C . LEU A 1 92 ? -8.747 -17.386 -14.383 1.00 91.69 92 LEU A C 1
ATOM 713 O O . LEU A 1 92 ? -8.706 -17.387 -15.616 1.00 91.69 92 LEU A O 1
ATOM 717 N N . VAL A 1 93 ? -7.866 -18.048 -13.628 1.00 88.69 93 VAL A N 1
ATOM 718 C CA . VAL A 1 93 ? -6.760 -18.836 -14.187 1.00 88.69 93 VAL A CA 1
ATOM 719 C C . VAL A 1 93 ? -7.276 -20.126 -14.832 1.00 88.69 93 VAL A C 1
ATOM 721 O O . VAL A 1 93 ? -6.968 -20.394 -15.991 1.00 88.69 93 VAL A O 1
ATOM 724 N N . TYR A 1 94 ? -8.101 -20.912 -14.132 1.00 87.75 94 TYR A N 1
ATOM 725 C CA . TYR A 1 94 ? -8.610 -22.189 -14.659 1.00 87.75 94 TYR A CA 1
ATOM 726 C C . TYR A 1 94 ? -9.706 -22.021 -15.714 1.00 87.75 94 TYR A C 1
ATOM 728 O O . TYR A 1 94 ? -9.841 -22.861 -16.598 1.00 87.75 94 TYR A O 1
ATOM 736 N N . GLY A 1 95 ? -10.463 -20.925 -15.665 1.00 85.75 95 GLY A N 1
ATOM 737 C CA . GLY A 1 95 ? -11.450 -20.586 -16.687 1.00 85.75 95 GLY A CA 1
ATOM 738 C C . GLY A 1 95 ? -10.835 -20.141 -18.018 1.00 85.75 95 GLY A C 1
ATOM 739 O O . GLY A 1 95 ? -11.580 -19.885 -18.958 1.00 85.75 95 GLY A O 1
ATOM 740 N N . GLY A 1 96 ? -9.504 -20.006 -18.108 1.00 79.56 96 GLY A N 1
ATOM 741 C CA . GLY A 1 96 ? -8.791 -19.635 -19.335 1.00 79.56 96 GLY A CA 1
ATOM 742 C C . GLY A 1 96 ? -8.853 -18.148 -19.701 1.00 79.56 96 GLY A C 1
ATOM 743 O O . GLY A 1 96 ? -8.397 -17.772 -20.780 1.00 79.56 96 GLY A O 1
ATOM 744 N N . TRP A 1 97 ? -9.387 -17.299 -18.817 1.00 72.81 97 TRP A N 1
ATOM 745 C CA . TRP A 1 97 ? -9.521 -15.852 -19.036 1.00 72.81 97 TRP A CA 1
ATOM 746 C C . TRP A 1 97 ? -8.186 -15.126 -18.869 1.00 72.81 97 TRP A C 1
ATOM 748 O O . TRP A 1 97 ? -7.912 -14.156 -19.571 1.00 72.81 97 TRP A O 1
ATOM 758 N N . VAL A 1 98 ?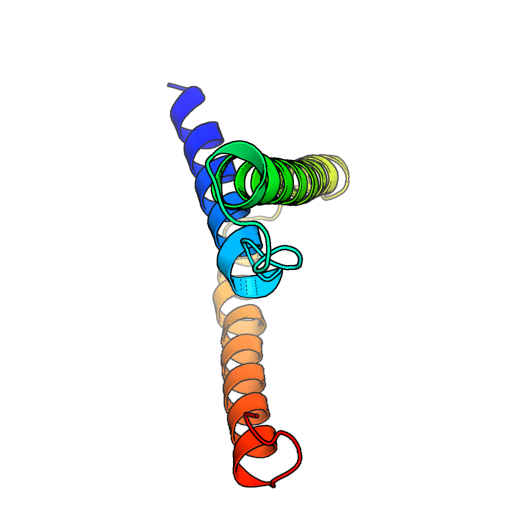 -7.340 -15.614 -17.960 1.00 74.00 98 VAL A N 1
ATOM 759 C CA . VAL A 1 98 ? -5.977 -15.119 -17.758 1.00 74.00 98 VAL A CA 1
ATOM 760 C C . VAL A 1 98 ? -5.012 -16.222 -18.163 1.00 74.00 98 VAL A C 1
ATOM 762 O O . VAL A 1 98 ? -4.814 -17.198 -17.443 1.00 74.00 98 VAL A O 1
ATOM 765 N N . ARG A 1 99 ? -4.414 -16.071 -19.346 1.00 68.31 99 ARG A N 1
ATOM 766 C CA . ARG A 1 99 ? -3.288 -16.898 -19.780 1.00 68.31 99 ARG A CA 1
ATOM 767 C C . ARG A 1 99 ? -2.022 -16.212 -19.289 1.00 68.31 99 ARG A C 1
ATOM 769 O O . ARG A 1 99 ? -1.762 -15.076 -19.675 1.00 68.31 99 ARG A O 1
ATOM 776 N N . TRP A 1 100 ? -1.269 -16.884 -18.426 1.00 59.59 100 TRP A N 1
ATOM 777 C CA . TRP A 1 100 ? 0.100 -16.479 -18.125 1.00 59.59 100 TRP A CA 1
ATOM 778 C C . TRP A 1 100 ? 0.875 -16.526 -19.449 1.00 59.59 100 TRP A C 1
ATOM 780 O O . TRP A 1 100 ? 0.991 -17.600 -20.042 1.00 59.59 100 TRP A O 1
ATOM 790 N N . ALA A 1 101 ? 1.253 -15.354 -19.962 1.00 49.97 101 ALA A N 1
ATOM 791 C CA . ALA A 1 101 ? 2.165 -15.218 -21.093 1.00 49.97 101 ALA A CA 1
ATOM 792 C C . ALA A 1 101 ? 3.603 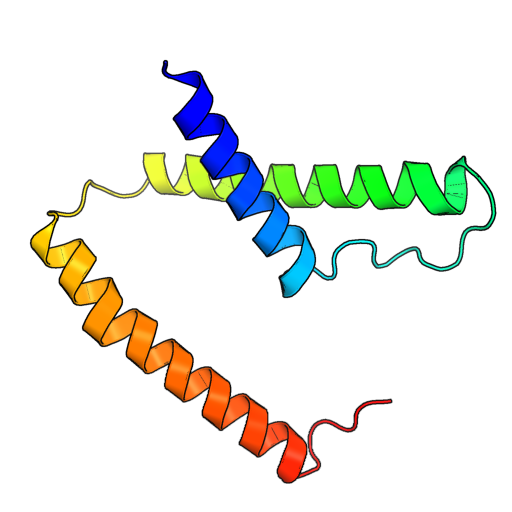-15.430 -20.615 1.00 49.97 101 ALA A C 1
ATOM 794 O O . ALA A 1 101 ? 3.910 -14.957 -19.494 1.00 49.97 101 ALA A O 1
#